Protein AF-A0A0N1I153-F1 (afdb_monomer_lite)

Radius of gyration: 37.56 Å; chains: 1; bounding box: 74×22×102 Å

Secondary structure (DSSP, 8-state):
--PPPP-SHHHHHHHHHHHHH-HHHHHHHHHHHSS--PPPHHHHHHIIIIIHHHHHHHHHHHHHHHHHHHHHHHHHHHHHHHHHHHHHHHHHHHHHHHHHHHHHHHHHHHHHHHHTTS--

Structure (mmCIF, N/CA/C/O backbone):
data_AF-A0A0N1I153-F1
#
_entry.id   AF-A0A0N1I153-F1
#
loop_
_atom_site.group_PDB
_atom_site.id
_atom_site.type_symbol
_atom_site.label_atom_id
_atom_site.label_alt_id
_atom_site.label_comp_id
_atom_site.label_asym_id
_atom_site.label_entity_id
_atom_site.label_seq_id
_atom_site.pdbx_PDB_ins_code
_atom_site.Cartn_x
_atom_site.Cartn_y
_atom_site.Cartn_z
_atom_site.occupancy
_atom_site.B_iso_or_equiv
_atom_site.auth_seq_id
_atom_site.auth_comp_id
_atom_site.auth_asym_id
_atom_site.auth_atom_id
_atom_site.pdbx_PDB_model_num
ATOM 1 N N . MET A 1 1 ? 31.110 -13.666 -26.180 1.00 44.22 1 MET A N 1
ATOM 2 C CA . MET A 1 1 ? 30.756 -12.478 -26.986 1.00 44.22 1 MET A CA 1
ATOM 3 C C . MET A 1 1 ? 30.389 -11.367 -26.017 1.00 44.22 1 MET A C 1
ATOM 5 O O . MET A 1 1 ? 29.420 -11.519 -25.288 1.00 44.22 1 MET A O 1
ATOM 9 N N . THR A 1 2 ? 31.213 -10.329 -25.905 1.00 51.56 2 THR A N 1
ATOM 10 C CA . THR A 1 2 ? 30.956 -9.170 -25.040 1.00 51.56 2 THR A CA 1
ATOM 11 C C . THR A 1 2 ? 29.824 -8.343 -25.649 1.00 51.56 2 THR A C 1
ATOM 13 O O . THR A 1 2 ? 29.967 -7.824 -26.753 1.00 51.56 2 THR A O 1
ATOM 16 N N . GLN A 1 3 ? 28.674 -8.255 -24.975 1.00 57.34 3 GLN A N 1
ATOM 17 C CA . GLN A 1 3 ? 27.609 -7.342 -25.399 1.00 57.34 3 GLN A CA 1
ATOM 18 C C . GLN A 1 3 ? 28.114 -5.904 -25.239 1.00 57.34 3 GLN A C 1
ATOM 20 O O . GLN A 1 3 ? 28.478 -5.477 -24.144 1.00 57.34 3 GLN A O 1
ATOM 25 N N . SER A 1 4 ? 28.199 -5.170 -26.348 1.00 68.62 4 SER A N 1
ATOM 26 C CA . SER A 1 4 ? 28.636 -3.778 -26.351 1.00 68.62 4 SER A CA 1
ATOM 27 C C . SER A 1 4 ? 27.517 -2.881 -25.826 1.00 68.62 4 SER A C 1
ATOM 29 O O . SER A 1 4 ? 26.444 -2.793 -26.430 1.00 68.62 4 SER A O 1
ATOM 31 N N . VAL A 1 5 ? 27.780 -2.186 -24.722 1.00 79.25 5 VAL A N 1
ATOM 32 C CA . VAL A 1 5 ? 26.873 -1.185 -24.153 1.00 79.25 5 VAL A CA 1
ATOM 33 C C . VAL A 1 5 ? 26.621 -0.080 -25.176 1.00 79.25 5 VAL A C 1
ATOM 35 O O . VAL A 1 5 ? 27.564 0.516 -25.694 1.00 79.25 5 VAL A O 1
ATOM 38 N N . CYS A 1 6 ? 25.356 0.240 -25.461 1.00 81.25 6 CYS A N 1
ATOM 39 C CA . CYS A 1 6 ? 25.058 1.345 -26.373 1.00 81.25 6 CYS A CA 1
ATOM 40 C C . CYS A 1 6 ? 25.280 2.697 -25.683 1.00 81.25 6 CYS A C 1
ATOM 42 O O . CYS A 1 6 ? 24.647 2.968 -24.665 1.00 81.25 6 CYS A O 1
ATOM 44 N N . THR A 1 7 ? 26.113 3.566 -26.248 1.00 82.62 7 THR A N 1
ATOM 45 C CA . THR A 1 7 ? 26.437 4.897 -25.700 1.00 82.62 7 THR A CA 1
ATOM 46 C C . THR A 1 7 ? 25.767 6.047 -26.457 1.00 82.62 7 THR A C 1
ATOM 48 O O . THR A 1 7 ? 26.153 7.202 -26.288 1.00 82.62 7 THR A O 1
ATOM 51 N N . CYS A 1 8 ? 24.762 5.768 -27.298 1.00 88.31 8 CYS A N 1
ATOM 52 C CA . CYS A 1 8 ? 24.075 6.828 -28.034 1.00 88.31 8 CYS A CA 1
ATOM 53 C C . CYS A 1 8 ? 23.294 7.756 -27.090 1.00 88.31 8 CYS A C 1
ATOM 55 O O . CYS A 1 8 ? 22.854 7.347 -26.011 1.00 88.31 8 CYS A O 1
ATOM 57 N N . PHE A 1 9 ? 23.080 8.998 -27.532 1.00 87.56 9 PHE A N 1
ATOM 58 C CA . PHE A 1 9 ? 22.388 10.038 -26.764 1.00 87.56 9 PHE A CA 1
ATOM 59 C C . PHE A 1 9 ? 21.048 9.557 -26.185 1.00 87.56 9 PHE A C 1
ATOM 61 O O . PHE A 1 9 ? 20.800 9.704 -24.992 1.00 87.56 9 PHE A O 1
ATOM 68 N N . MET A 1 10 ? 20.220 8.889 -26.995 1.00 87.00 10 MET A N 1
ATOM 69 C CA . MET A 1 10 ? 18.926 8.367 -26.542 1.00 87.00 10 MET A CA 1
ATOM 70 C C . MET A 1 10 ? 19.061 7.299 -25.451 1.00 87.00 10 MET A C 1
ATOM 72 O O . MET A 1 10 ? 18.337 7.342 -24.461 1.00 87.00 10 MET A O 1
ATOM 76 N N . CYS A 1 11 ? 19.984 6.345 -25.604 1.00 86.06 11 CYS A N 1
ATOM 77 C CA . CYS A 1 11 ? 20.188 5.294 -24.609 1.00 86.06 11 CYS A CA 1
ATOM 78 C C . CYS A 1 11 ? 20.740 5.852 -23.296 1.00 86.06 11 CYS A C 1
ATOM 80 O O . CYS A 1 11 ? 20.312 5.423 -22.227 1.00 86.06 11 CYS A O 1
ATOM 82 N N . ASN A 1 12 ? 21.643 6.830 -23.358 1.00 86.56 12 ASN A N 1
ATOM 83 C CA . ASN A 1 12 ? 22.132 7.505 -22.158 1.00 86.56 12 ASN A CA 1
ATOM 84 C C . ASN A 1 12 ? 21.007 8.276 -21.463 1.00 86.56 12 ASN A C 1
ATOM 86 O O . ASN A 1 12 ? 20.832 8.101 -20.262 1.00 86.56 12 ASN A O 1
ATOM 90 N N . ASN A 1 13 ? 20.173 9.005 -22.210 1.00 88.00 13 ASN A N 1
ATOM 91 C CA . ASN A 1 13 ? 19.020 9.703 -21.638 1.00 88.00 13 ASN A CA 1
ATOM 92 C C . ASN A 1 13 ? 18.042 8.747 -20.950 1.00 88.00 13 ASN A C 1
ATOM 94 O O . ASN A 1 13 ? 17.592 9.042 -19.849 1.00 88.00 13 ASN A O 1
ATOM 98 N N . ILE A 1 14 ? 17.741 7.592 -21.553 1.00 85.50 14 ILE A N 1
ATOM 99 C CA . ILE A 1 14 ? 16.869 6.580 -20.936 1.00 85.50 14 ILE A CA 1
ATOM 100 C C . ILE A 1 14 ? 17.480 6.055 -19.633 1.00 85.50 14 ILE A C 1
ATOM 102 O O . ILE A 1 14 ? 16.776 5.967 -18.630 1.00 85.50 14 ILE A O 1
ATOM 106 N N . ARG A 1 15 ? 18.780 5.730 -19.617 1.00 85.06 15 ARG A N 1
ATOM 107 C CA . ARG A 1 15 ? 19.455 5.250 -18.398 1.00 85.06 15 ARG A CA 1
ATOM 108 C C . ARG A 1 15 ? 19.456 6.306 -17.301 1.00 85.06 15 ARG A C 1
ATOM 110 O O . ARG A 1 15 ? 19.105 5.989 -16.172 1.00 85.06 15 ARG A O 1
ATOM 117 N N . THR A 1 16 ? 19.804 7.548 -17.630 1.00 84.19 16 THR A N 1
ATOM 118 C CA . THR A 1 16 ? 19.798 8.659 -16.672 1.00 84.19 16 THR A CA 1
ATOM 119 C C . THR A 1 16 ? 18.390 8.935 -16.152 1.00 84.19 16 THR A C 1
ATOM 121 O O . THR A 1 16 ? 18.210 9.093 -14.949 1.00 84.19 16 THR A O 1
ATOM 124 N N . ALA A 1 17 ? 17.381 8.937 -17.027 1.00 84.06 17 ALA A N 1
ATOM 125 C CA . ALA A 1 17 ? 15.991 9.122 -16.626 1.00 84.06 17 ALA A CA 1
ATOM 126 C C . ALA A 1 17 ? 15.526 8.008 -15.679 1.00 84.06 17 ALA A C 1
ATOM 128 O O . ALA A 1 17 ? 14.996 8.308 -14.616 1.00 84.06 17 ALA A O 1
ATOM 129 N N . LEU A 1 18 ? 15.774 6.738 -16.015 1.00 83.75 18 LEU A N 1
ATOM 130 C CA . LEU A 1 18 ? 15.419 5.610 -15.150 1.00 83.75 18 LEU A CA 1
ATOM 131 C C . LEU A 1 18 ? 16.161 5.647 -13.814 1.00 83.75 18 LEU A C 1
ATOM 133 O O . LEU A 1 18 ? 15.537 5.454 -12.782 1.00 83.75 18 LEU A O 1
ATOM 137 N N . HIS A 1 19 ? 17.460 5.945 -13.810 1.00 83.06 19 HIS A N 1
ATOM 138 C CA . HIS A 1 19 ? 18.237 6.024 -12.574 1.00 83.06 19 HIS A CA 1
ATOM 139 C C . HIS A 1 19 ? 17.742 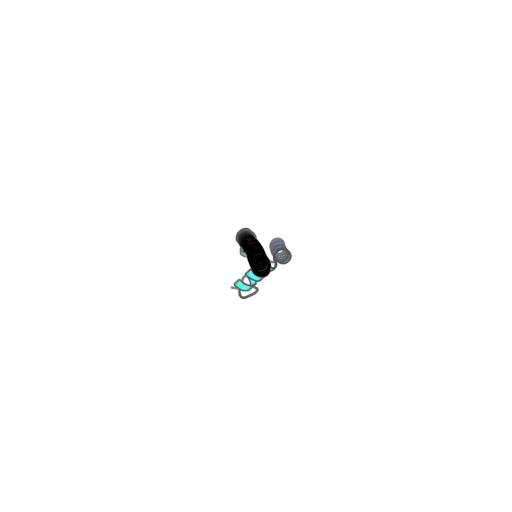7.149 -11.650 1.00 83.06 19 HIS A C 1
ATOM 141 O O . HIS A 1 19 ? 17.707 6.979 -10.434 1.00 83.06 19 HIS A O 1
ATOM 147 N N . ASN A 1 20 ? 17.347 8.291 -12.218 1.00 84.12 20 ASN A N 1
ATOM 148 C CA . ASN A 1 20 ? 16.894 9.446 -11.442 1.00 84.12 20 ASN A CA 1
ATOM 149 C C . ASN A 1 20 ? 15.436 9.328 -10.979 1.00 84.12 20 ASN A C 1
ATOM 151 O O . ASN A 1 20 ? 15.102 9.837 -9.914 1.00 84.12 20 ASN A O 1
ATOM 155 N N . ILE A 1 21 ? 14.570 8.700 -11.778 1.00 83.81 21 ILE A N 1
ATOM 156 C CA . ILE A 1 21 ? 13.135 8.573 -11.482 1.00 83.81 21 ILE A CA 1
ATOM 157 C C . ILE A 1 21 ? 12.857 7.315 -10.654 1.00 83.81 21 ILE A C 1
ATOM 159 O O . ILE A 1 21 ? 12.071 7.367 -9.713 1.00 83.81 21 ILE A O 1
ATOM 163 N N . ASP A 1 22 ? 13.497 6.195 -10.994 1.00 84.19 22 ASP A N 1
ATOM 164 C CA . ASP A 1 22 ? 13.256 4.890 -10.379 1.00 84.19 22 ASP A CA 1
ATOM 165 C C . ASP A 1 22 ? 14.572 4.105 -10.165 1.00 84.19 22 ASP A C 1
ATOM 167 O O . ASP A 1 22 ? 14.920 3.156 -10.893 1.00 84.19 22 ASP A O 1
ATOM 171 N N . PRO A 1 23 ? 15.348 4.493 -9.135 1.00 83.19 23 PRO A N 1
ATOM 172 C CA . PRO A 1 23 ? 16.579 3.798 -8.778 1.00 83.19 23 PRO A CA 1
ATOM 173 C C . PRO A 1 23 ? 16.320 2.370 -8.270 1.00 83.19 23 PRO A C 1
ATOM 175 O O . PRO A 1 23 ? 17.237 1.547 -8.245 1.00 83.19 23 PRO A O 1
ATOM 178 N N . GLU A 1 24 ? 15.100 2.033 -7.843 1.00 83.56 24 GLU A N 1
ATOM 179 C CA . GLU A 1 24 ? 14.755 0.670 -7.426 1.00 83.56 24 GLU A CA 1
ATOM 180 C C . GLU A 1 24 ? 14.621 -0.271 -8.613 1.00 83.56 24 GLU A C 1
ATOM 182 O O . GLU A 1 24 ? 15.235 -1.343 -8.598 1.00 83.56 24 GLU A O 1
ATOM 187 N N . TYR A 1 25 ? 13.924 0.151 -9.666 1.00 83.31 25 TYR A N 1
ATOM 188 C CA . TYR A 1 25 ? 13.868 -0.586 -10.920 1.00 83.31 25 TYR A CA 1
ATOM 189 C C . TYR A 1 25 ? 15.276 -0.822 -11.476 1.00 83.31 25 TYR A C 1
ATOM 191 O O . TYR A 1 25 ? 15.632 -1.959 -11.800 1.00 83.31 25 TYR A O 1
ATOM 199 N N . THR A 1 26 ? 16.116 0.217 -11.473 1.00 78.81 26 THR A N 1
ATOM 200 C CA . THR A 1 26 ? 17.516 0.131 -11.923 1.00 78.81 26 THR A CA 1
ATOM 201 C C . THR A 1 26 ? 18.308 -0.909 -11.117 1.00 78.81 26 THR A C 1
ATOM 203 O O . THR A 1 26 ? 18.877 -1.840 -11.691 1.00 78.81 26 THR A O 1
ATOM 206 N N . ARG A 1 27 ? 18.243 -0.855 -9.779 1.00 79.38 27 ARG A N 1
ATOM 207 C CA . ARG A 1 27 ? 18.890 -1.843 -8.892 1.00 79.38 27 ARG A CA 1
ATOM 208 C C . ARG A 1 27 ? 18.318 -3.256 -9.035 1.00 79.38 27 ARG A C 1
ATOM 210 O O . ARG A 1 27 ? 19.030 -4.236 -8.810 1.00 79.38 27 ARG A O 1
ATOM 217 N N . SER A 1 28 ? 17.031 -3.390 -9.352 1.00 77.38 28 SER A N 1
ATOM 218 C CA . SER A 1 28 ? 16.389 -4.694 -9.559 1.00 77.38 28 SER A CA 1
ATOM 219 C C . SER A 1 28 ? 16.928 -5.391 -10.811 1.00 77.38 28 SER A C 1
ATOM 221 O O . SER A 1 28 ? 17.140 -6.605 -10.809 1.00 77.38 28 SER A O 1
ATOM 223 N N . ILE A 1 29 ? 17.222 -4.611 -11.854 1.00 72.81 29 ILE A N 1
ATOM 224 C CA . ILE A 1 29 ? 17.819 -5.096 -13.095 1.00 72.81 29 ILE A CA 1
ATOM 225 C C . ILE A 1 29 ? 19.258 -5.548 -12.858 1.00 72.81 29 ILE A C 1
ATOM 227 O O . ILE A 1 29 ? 19.631 -6.643 -13.279 1.00 72.81 29 ILE A O 1
ATOM 231 N N . GLU A 1 30 ? 20.052 -4.726 -12.176 1.00 70.62 30 GLU A N 1
ATOM 232 C CA . GLU A 1 30 ? 21.456 -5.026 -11.875 1.00 70.62 30 GLU A CA 1
ATOM 233 C C . GLU A 1 30 ? 21.589 -6.315 -11.057 1.00 70.62 30 GLU A C 1
ATOM 235 O O . GLU A 1 30 ? 22.433 -7.159 -11.359 1.00 70.62 30 GLU A O 1
ATOM 240 N N . ARG A 1 31 ? 20.686 -6.529 -10.090 1.00 70.56 31 ARG A N 1
ATOM 241 C CA . ARG A 1 31 ? 20.634 -7.766 -9.297 1.00 70.56 31 ARG 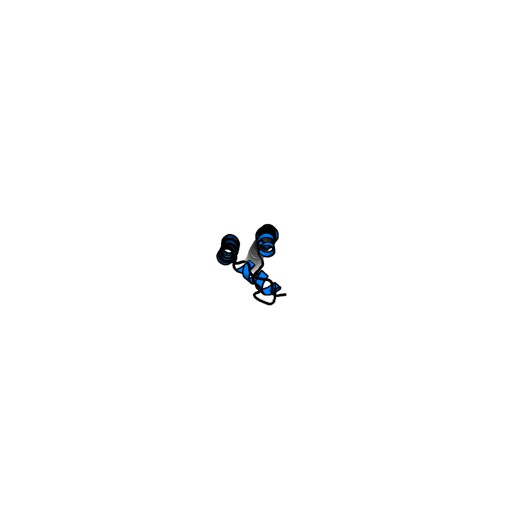A CA 1
ATOM 242 C C . ARG A 1 31 ? 20.303 -9.011 -10.119 1.00 70.56 31 ARG A C 1
ATOM 244 O O . ARG A 1 31 ? 20.845 -10.070 -9.829 1.00 70.56 31 ARG A O 1
ATOM 251 N N . ARG A 1 32 ? 19.437 -8.910 -11.134 1.00 66.25 32 ARG A N 1
ATOM 252 C CA . ARG A 1 32 ? 19.081 -10.056 -11.997 1.00 66.25 32 ARG A CA 1
ATOM 253 C C . ARG A 1 32 ? 20.204 -10.469 -12.944 1.00 66.25 32 ARG A C 1
ATOM 255 O O . ARG A 1 32 ? 20.205 -11.606 -13.403 1.00 66.25 32 ARG A O 1
ATOM 262 N N . LEU A 1 33 ? 21.110 -9.554 -13.278 1.00 62.84 33 LEU A N 1
ATOM 263 C CA . LEU A 1 33 ? 22.128 -9.784 -14.301 1.00 62.84 33 LEU A CA 1
ATOM 264 C C . LEU A 1 33 ? 23.482 -10.241 -13.747 1.00 62.84 33 LEU A C 1
ATOM 266 O O . LEU A 1 33 ? 24.349 -10.584 -14.545 1.00 62.84 33 LEU A O 1
ATOM 270 N N . SER A 1 34 ? 23.671 -10.279 -12.420 1.00 50.91 34 SER A N 1
ATOM 271 C CA . SER A 1 34 ? 24.888 -10.748 -11.714 1.00 50.91 34 SER A CA 1
ATOM 272 C C . SER A 1 34 ? 26.213 -10.080 -12.131 1.00 50.91 34 SER A C 1
ATOM 274 O O . SER A 1 34 ? 27.266 -10.388 -11.580 1.00 50.91 34 SER A O 1
ATOM 276 N N . VAL A 1 35 ? 26.177 -9.166 -13.098 1.00 45.62 35 VAL A N 1
ATOM 277 C CA . VAL A 1 35 ? 27.294 -8.447 -13.702 1.00 45.62 35 VAL A CA 1
ATOM 278 C C . VAL A 1 35 ? 26.734 -7.097 -14.160 1.00 45.62 35 VAL A C 1
ATOM 280 O O . VAL A 1 35 ? 25.643 -7.071 -14.740 1.00 45.62 35 VAL A O 1
ATOM 283 N N . PRO A 1 36 ? 27.449 -5.975 -13.971 1.00 48.41 36 PRO A N 1
ATOM 284 C CA . PRO A 1 36 ? 27.074 -4.693 -14.556 1.00 48.41 36 PRO A CA 1
ATOM 285 C C . PRO A 1 36 ? 27.346 -4.725 -16.071 1.00 48.41 36 PRO A C 1
ATOM 287 O O . PRO A 1 36 ? 28.259 -4.079 -16.578 1.00 48.41 36 PRO A O 1
ATOM 290 N N . GLN A 1 37 ? 26.594 -5.536 -16.817 1.00 55.19 37 GLN A N 1
ATOM 291 C CA . GLN A 1 37 ? 26.611 -5.506 -18.273 1.00 55.19 37 GLN A CA 1
ATOM 292 C C . GLN A 1 37 ? 25.632 -4.437 -18.725 1.00 55.19 37 GLN A C 1
ATOM 294 O O . GLN A 1 37 ? 24.415 -4.558 -18.575 1.00 55.19 37 GLN A O 1
ATOM 299 N N . GLY A 1 38 ? 26.182 -3.348 -19.253 1.00 62.34 38 GLY A N 1
ATOM 300 C CA . GLY A 1 38 ? 25.360 -2.332 -19.877 1.00 62.34 38 GLY A CA 1
ATOM 301 C C . GLY A 1 38 ? 24.577 -2.934 -21.045 1.00 62.34 38 GLY A C 1
ATOM 302 O O . GLY A 1 38 ? 25.071 -3.761 -21.807 1.00 62.34 38 GLY A O 1
ATOM 303 N N . LEU A 1 39 ? 23.323 -2.516 -21.160 1.00 73.00 39 LEU A N 1
ATOM 304 C CA . LEU A 1 39 ? 22.418 -3.027 -22.179 1.00 73.00 39 LEU A CA 1
ATOM 305 C C . LEU A 1 39 ? 22.800 -2.485 -23.557 1.00 73.00 39 LEU A C 1
ATOM 307 O O . LEU A 1 39 ? 23.111 -1.291 -23.700 1.00 73.00 39 LEU A O 1
ATOM 311 N N . ASP A 1 40 ? 22.722 -3.347 -24.569 1.00 81.75 40 ASP A N 1
ATOM 312 C CA . ASP A 1 40 ? 22.712 -2.902 -25.956 1.00 81.75 40 ASP A CA 1
ATOM 313 C C . ASP A 1 40 ? 21.461 -2.048 -26.247 1.00 81.75 40 ASP A C 1
ATOM 315 O O . ASP A 1 40 ? 20.537 -1.927 -25.432 1.00 81.75 40 ASP A O 1
ATOM 319 N N . HIS A 1 41 ? 21.443 -1.406 -27.415 1.00 83.88 41 HIS A N 1
ATOM 320 C CA . HIS A 1 41 ? 20.382 -0.472 -27.788 1.00 83.88 41 HIS A 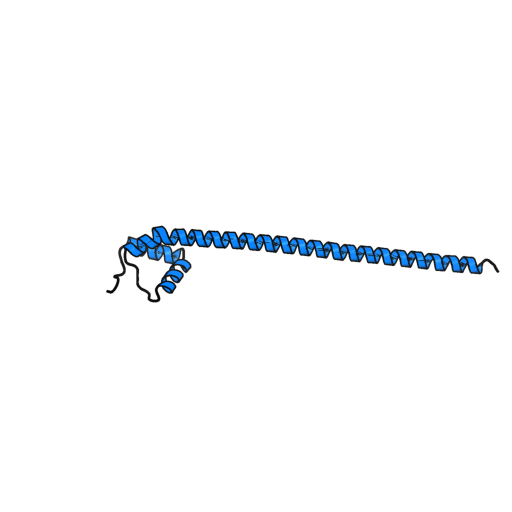CA 1
ATOM 321 C C . HIS A 1 41 ? 18.992 -1.124 -27.763 1.00 83.88 41 HIS A C 1
ATOM 323 O O . HIS A 1 41 ? 18.039 -0.564 -27.218 1.00 83.88 41 HIS A O 1
ATOM 329 N N . LYS A 1 42 ? 18.875 -2.320 -28.349 1.00 84.25 42 LYS A N 1
ATOM 330 C CA . LYS A 1 42 ? 17.598 -3.013 -28.527 1.00 84.25 42 LYS A CA 1
ATOM 331 C C . LYS A 1 42 ? 17.062 -3.500 -27.187 1.00 84.25 42 LYS A C 1
ATOM 333 O O . LYS A 1 42 ? 15.874 -3.324 -26.911 1.00 84.25 42 LYS A O 1
ATOM 338 N N . ALA A 1 43 ? 17.930 -4.056 -26.350 1.00 82.12 43 ALA A N 1
ATOM 339 C CA . ALA A 1 43 ? 17.592 -4.515 -25.014 1.00 82.12 43 ALA A CA 1
ATOM 340 C C . ALA A 1 43 ? 17.137 -3.348 -24.126 1.00 82.12 43 ALA A C 1
ATOM 342 O O . ALA A 1 43 ? 16.108 -3.456 -23.461 1.00 82.12 43 ALA A O 1
ATOM 343 N N . LEU A 1 44 ? 17.836 -2.207 -24.165 1.00 83.88 44 LEU A N 1
ATOM 344 C CA . LEU A 1 44 ? 17.454 -1.035 -23.374 1.00 83.88 44 LEU A CA 1
ATOM 345 C C . LEU A 1 44 ? 16.093 -0.468 -23.799 1.00 83.88 44 LEU A C 1
ATOM 347 O O . LEU A 1 44 ? 15.254 -0.193 -22.944 1.00 83.88 44 LEU A O 1
ATOM 351 N N . ILE A 1 45 ? 15.857 -0.317 -25.106 1.00 84.12 45 ILE A N 1
ATOM 352 C CA . ILE A 1 45 ? 14.578 0.186 -25.626 1.00 84.12 45 ILE A CA 1
ATOM 353 C C . ILE A 1 45 ? 13.438 -0.774 -25.284 1.00 84.12 45 ILE A C 1
ATOM 355 O O . ILE A 1 45 ? 12.381 -0.325 -24.848 1.00 84.12 45 ILE A O 1
ATOM 359 N N . THR A 1 46 ? 13.650 -2.080 -25.453 1.00 85.44 46 THR A N 1
ATOM 360 C CA . THR A 1 46 ? 12.642 -3.106 -25.142 1.00 85.44 46 THR A CA 1
ATOM 361 C C . THR A 1 46 ? 12.255 -3.049 -23.668 1.00 85.44 46 THR A C 1
ATOM 363 O O . THR A 1 46 ? 11.075 -2.959 -23.335 1.00 85.44 46 THR A O 1
ATOM 366 N N . ARG A 1 47 ? 13.248 -2.982 -22.781 1.00 82.25 47 ARG A N 1
ATOM 367 C CA . ARG A 1 47 ? 13.012 -2.857 -21.342 1.00 82.25 47 ARG A CA 1
ATOM 368 C C . ARG A 1 47 ? 12.281 -1.585 -20.975 1.00 82.25 47 ARG A C 1
ATOM 370 O O . ARG A 1 47 ? 11.326 -1.627 -20.213 1.00 82.25 47 ARG A O 1
ATOM 377 N N . TYR A 1 48 ? 12.719 -0.455 -21.512 1.00 84.62 48 TYR A N 1
ATOM 378 C CA . TYR A 1 48 ? 12.094 0.822 -21.200 1.00 84.62 48 TYR A CA 1
ATOM 379 C C . TYR A 1 48 ? 10.653 0.908 -21.719 1.00 84.62 48 TYR A C 1
ATOM 381 O O . TYR A 1 48 ? 9.794 1.464 -21.044 1.00 84.62 48 TYR A O 1
ATOM 389 N N . ARG A 1 49 ? 10.371 0.351 -22.903 1.00 87.38 49 ARG A N 1
ATOM 390 C CA . ARG A 1 49 ? 9.042 0.441 -23.527 1.00 87.38 49 ARG A CA 1
ATOM 391 C C . ARG A 1 49 ? 8.038 -0.587 -23.028 1.00 87.38 49 ARG A C 1
ATOM 393 O O . ARG A 1 49 ? 6.852 -0.283 -23.050 1.00 87.38 49 ARG A O 1
ATOM 400 N N . TYR A 1 50 ? 8.484 -1.776 -22.633 1.00 87.81 50 TYR A N 1
ATOM 401 C CA . TYR A 1 50 ? 7.582 -2.880 -22.298 1.00 87.81 50 TYR A CA 1
ATOM 402 C C . TYR A 1 50 ? 7.738 -3.320 -20.841 1.00 87.81 50 TYR A C 1
ATOM 404 O O . TYR A 1 50 ? 6.774 -3.271 -20.084 1.00 87.81 50 TYR A O 1
ATOM 412 N N . GLU A 1 51 ? 8.957 -3.660 -20.412 1.00 87.12 51 GLU A N 1
ATOM 413 C CA . GLU A 1 51 ? 9.181 -4.199 -19.061 1.00 87.12 51 GLU A CA 1
ATOM 414 C C . GLU A 1 51 ? 8.980 -3.150 -17.955 1.00 87.12 51 GLU A C 1
ATOM 416 O O . GLU A 1 51 ? 8.415 -3.461 -16.909 1.00 87.12 51 GLU A O 1
ATOM 421 N N . TYR A 1 52 ? 9.399 -1.901 -18.178 1.00 88.38 52 TYR A N 1
ATOM 422 C CA . TYR A 1 52 ? 9.276 -0.837 -17.182 1.00 88.38 52 TYR A CA 1
ATOM 423 C C . TYR A 1 52 ? 7.812 -0.443 -16.911 1.00 88.38 52 TYR A C 1
ATOM 425 O O . TYR A 1 52 ? 7.421 -0.408 -15.745 1.00 88.38 52 TYR A O 1
ATOM 433 N N . PRO A 1 53 ? 6.947 -0.228 -17.924 1.00 91.50 53 PRO A N 1
ATOM 434 C CA . PRO A 1 53 ? 5.520 -0.029 -17.680 1.00 91.50 53 PRO A CA 1
ATOM 435 C C . PRO A 1 53 ? 4.850 -1.186 -16.936 1.00 91.50 53 PRO A C 1
ATOM 437 O O . PRO A 1 53 ? 4.003 -0.945 -16.077 1.00 91.50 53 PRO A O 1
ATOM 440 N N . ASP A 1 54 ? 5.218 -2.432 -17.232 1.00 90.94 54 ASP A N 1
ATOM 441 C CA . ASP A 1 54 ? 4.646 -3.591 -16.543 1.00 90.94 54 ASP A CA 1
ATOM 442 C C . ASP A 1 54 ? 5.140 -3.702 -15.096 1.00 90.94 54 ASP A C 1
ATOM 444 O O . ASP A 1 54 ? 4.348 -3.997 -14.198 1.00 90.94 54 ASP A O 1
ATOM 448 N N . TYR A 1 55 ? 6.405 -3.359 -14.841 1.00 89.81 55 TYR A N 1
ATOM 449 C CA . TYR A 1 55 ? 6.921 -3.175 -13.487 1.00 89.81 55 TYR A CA 1
ATOM 450 C C . TYR A 1 55 ? 6.121 -2.112 -12.719 1.00 89.81 55 TYR A C 1
ATOM 452 O O . TYR A 1 55 ? 5.668 -2.375 -11.605 1.00 89.81 55 TYR A O 1
ATOM 460 N N . LEU A 1 56 ? 5.869 -0.945 -13.322 1.00 91.31 56 LEU A N 1
ATOM 461 C CA . LEU A 1 56 ? 5.088 0.120 -12.684 1.00 91.31 56 LEU A CA 1
ATOM 462 C C . LEU A 1 56 ? 3.649 -0.319 -12.383 1.00 91.31 56 LEU A C 1
ATOM 464 O O . LEU A 1 56 ? 3.130 -0.017 -11.308 1.00 91.31 56 LEU A O 1
ATOM 468 N N . LYS A 1 57 ? 3.004 -1.070 -13.286 1.00 94.12 57 LYS A N 1
ATOM 469 C CA . LYS A 1 57 ? 1.673 -1.650 -13.032 1.00 94.12 57 LYS A CA 1
ATOM 470 C C . LYS A 1 57 ? 1.697 -2.623 -11.856 1.00 94.12 57 LYS A C 1
ATOM 472 O O . LYS A 1 57 ? 0.807 -2.564 -11.012 1.00 94.12 57 LYS A O 1
ATOM 477 N N . ALA A 1 58 ? 2.704 -3.493 -11.785 1.00 91.12 58 ALA A N 1
ATOM 478 C CA . ALA A 1 58 ? 2.845 -4.445 -10.688 1.00 91.12 58 ALA A CA 1
ATOM 479 C C . ALA A 1 58 ? 3.070 -3.733 -9.344 1.00 91.12 58 ALA A C 1
ATOM 481 O O . ALA A 1 58 ? 2.442 -4.088 -8.347 1.00 91.12 58 ALA A O 1
ATOM 482 N N . MET A 1 59 ? 3.905 -2.691 -9.324 1.00 92.19 59 MET A N 1
ATOM 483 C CA . MET A 1 59 ? 4.133 -1.872 -8.130 1.00 92.19 59 MET A CA 1
ATOM 484 C C . MET A 1 59 ? 2.869 -1.137 -7.694 1.00 92.19 59 MET A C 1
ATOM 486 O O . MET A 1 59 ? 2.532 -1.155 -6.513 1.00 92.19 59 MET A O 1
ATOM 490 N N . LYS A 1 60 ? 2.126 -0.558 -8.642 1.00 94.62 60 LYS A N 1
ATOM 491 C CA . LYS A 1 60 ? 0.835 0.070 -8.359 1.00 94.62 60 LYS A CA 1
ATOM 492 C C . LYS A 1 60 ? -0.144 -0.926 -7.730 1.00 94.62 60 LYS A C 1
ATOM 494 O O . LYS A 1 60 ? -0.700 -0.632 -6.678 1.00 94.62 60 LYS A O 1
ATOM 499 N N . ALA A 1 61 ? -0.299 -2.108 -8.324 1.00 95.00 61 ALA A N 1
ATOM 500 C CA . ALA A 1 61 ? -1.191 -3.143 -7.804 1.00 95.00 61 ALA A CA 1
ATOM 501 C C . ALA A 1 61 ? -0.788 -3.603 -6.393 1.00 95.00 61 ALA A C 1
ATOM 503 O O . ALA A 1 61 ? -1.646 -3.836 -5.544 1.00 95.00 61 ALA A O 1
ATOM 504 N N . LYS A 1 62 ? 0.520 -3.696 -6.119 1.00 95.00 62 LYS A N 1
ATOM 505 C CA . LYS A 1 62 ? 1.030 -4.012 -4.782 1.00 95.00 62 LYS A CA 1
ATOM 506 C C . LYS A 1 62 ? 0.640 -2.938 -3.761 1.00 95.00 62 LYS A C 1
ATOM 508 O O . LYS A 1 62 ? 0.129 -3.285 -2.703 1.00 95.00 62 LYS A O 1
ATOM 513 N N . VAL A 1 63 ? 0.840 -1.661 -4.088 1.00 95.62 63 VAL A N 1
ATOM 514 C CA . VAL A 1 63 ? 0.470 -0.539 -3.207 1.00 95.62 63 VAL A CA 1
ATOM 515 C C . VAL A 1 63 ? -1.040 -0.498 -2.968 1.00 95.62 63 VAL A C 1
ATOM 517 O O . VAL A 1 63 ? -1.472 -0.335 -1.832 1.00 95.62 63 VAL A O 1
ATOM 520 N N . GLU A 1 64 ? -1.851 -0.695 -4.009 1.00 96.69 64 GLU A N 1
ATOM 521 C CA . GLU A 1 64 ? -3.313 -0.773 -3.877 1.00 96.69 64 GLU A CA 1
ATOM 522 C C . GLU A 1 64 ? -3.732 -1.921 -2.948 1.00 96.69 64 GLU A C 1
ATOM 524 O O . GLU A 1 64 ? -4.604 -1.750 -2.098 1.00 96.69 64 GLU A O 1
ATOM 529 N N . HIS A 1 65 ? -3.081 -3.079 -3.057 1.00 95.88 65 HIS A N 1
ATOM 530 C CA . HIS A 1 65 ? -3.350 -4.209 -2.176 1.00 95.88 65 HIS A CA 1
ATOM 531 C C . HIS A 1 65 ? -2.952 -3.932 -0.718 1.00 95.88 65 HIS A C 1
ATOM 533 O O . HIS A 1 65 ? -3.721 -4.227 0.197 1.00 95.88 65 HIS A O 1
ATOM 539 N N . GLU A 1 66 ? -1.779 -3.336 -0.490 1.00 96.50 66 GLU A N 1
ATOM 540 C CA . GLU A 1 66 ? -1.317 -2.943 0.848 1.00 96.50 66 GLU A CA 1
ATOM 541 C C . GLU A 1 66 ? -2.245 -1.902 1.490 1.00 96.50 66 GLU A C 1
ATOM 543 O O . GLU A 1 66 ? -2.540 -2.004 2.682 1.00 96.50 66 GLU A O 1
ATOM 548 N N . LEU A 1 67 ? -2.776 -0.960 0.702 1.00 97.50 67 LEU A N 1
ATOM 549 C CA . LEU A 1 67 ? -3.774 0.008 1.160 1.00 97.50 67 LEU A CA 1
ATOM 550 C C . LEU A 1 67 ? -5.044 -0.698 1.654 1.00 97.50 67 LEU A C 1
ATOM 552 O O . LEU A 1 67 ? -5.505 -0.431 2.761 1.00 97.50 67 LEU A O 1
ATOM 556 N N . VAL A 1 68 ? -5.571 -1.648 0.874 1.00 97.69 68 VAL A N 1
ATOM 557 C CA . VAL A 1 68 ? -6.760 -2.427 1.261 1.00 97.69 68 VAL A CA 1
ATOM 558 C C . VAL A 1 68 ? -6.511 -3.208 2.555 1.00 97.69 68 VAL A C 1
ATOM 560 O O . VAL A 1 68 ? -7.376 -3.242 3.431 1.00 97.69 68 VAL A O 1
ATOM 563 N N . ILE A 1 69 ? -5.329 -3.811 2.718 1.00 97.62 69 ILE A N 1
ATOM 564 C CA . ILE A 1 69 ? -4.964 -4.505 3.961 1.00 97.62 69 ILE A CA 1
ATOM 565 C C . ILE A 1 69 ? -4.948 -3.529 5.143 1.00 97.62 69 ILE A C 1
ATOM 567 O O . ILE A 1 69 ? -5.518 -3.839 6.191 1.00 97.62 69 ILE A O 1
ATOM 571 N N . ALA A 1 70 ? -4.329 -2.358 4.984 1.00 97.44 70 ALA A N 1
ATOM 572 C CA . ALA A 1 70 ? -4.257 -1.348 6.035 1.00 97.44 70 ALA A CA 1
ATOM 573 C C . ALA A 1 70 ? -5.654 -0.843 6.440 1.00 97.44 70 ALA A C 1
ATOM 575 O O . ALA A 1 70 ? -5.960 -0.751 7.630 1.00 97.44 70 ALA A O 1
ATOM 576 N N . GLU A 1 71 ? -6.538 -0.594 5.471 1.00 97.75 71 GLU A N 1
ATOM 577 C CA . GLU A 1 71 ? -7.931 -0.211 5.727 1.00 97.75 71 GLU A CA 1
ATOM 578 C C . GLU A 1 71 ? -8.700 -1.293 6.494 1.00 97.75 71 GLU A C 1
ATOM 580 O O . GLU A 1 71 ? -9.456 -0.989 7.419 1.00 97.75 71 GLU A O 1
ATOM 585 N N . LEU A 1 72 ? -8.506 -2.567 6.142 1.00 97.75 72 LEU A N 1
ATOM 586 C CA . LEU A 1 72 ? -9.131 -3.686 6.850 1.00 97.75 72 LEU A CA 1
ATOM 587 C C . LEU A 1 72 ? -8.608 -3.816 8.284 1.00 97.75 72 LEU A C 1
ATOM 589 O O . LEU A 1 72 ? -9.396 -4.057 9.199 1.00 97.75 72 LEU A O 1
ATOM 593 N N . GLN A 1 73 ? -7.305 -3.632 8.497 1.00 97.75 73 GLN A N 1
ATOM 594 C CA . GLN A 1 73 ? -6.707 -3.641 9.834 1.00 97.75 73 GLN A CA 1
ATOM 595 C C . GLN A 1 73 ? -7.239 -2.497 10.701 1.00 97.75 73 GLN A C 1
ATOM 597 O O . GLN A 1 73 ? -7.534 -2.713 11.876 1.00 97.75 73 GLN A O 1
ATOM 602 N N . LEU A 1 74 ? -7.428 -1.311 10.120 1.00 97.62 74 LEU A N 1
ATOM 603 C CA . LEU A 1 74 ? -8.010 -0.166 10.814 1.00 97.62 74 LEU A CA 1
ATOM 604 C C . LEU A 1 74 ? -9.481 -0.411 11.172 1.00 97.62 74 LEU A C 1
ATOM 606 O O . LEU A 1 74 ? -9.879 -0.214 12.314 1.00 97.62 74 LEU A O 1
ATOM 610 N N . LYS A 1 75 ? -10.287 -0.939 10.245 1.00 97.62 75 LYS A N 1
ATOM 611 C CA . LYS A 1 75 ? -11.678 -1.320 10.552 1.00 97.62 75 LYS A CA 1
ATOM 612 C C . LYS A 1 75 ? -11.755 -2.382 11.647 1.00 97.62 75 LYS A C 1
ATOM 614 O O . LYS A 1 75 ? -12.636 -2.325 12.501 1.00 97.62 75 LYS A O 1
ATOM 619 N N . LYS A 1 76 ? -10.835 -3.350 11.638 1.00 97.88 76 LYS A N 1
ATOM 620 C CA . LYS A 1 76 ? -10.751 -4.373 12.683 1.00 97.88 76 LYS A CA 1
ATOM 621 C C . LYS A 1 76 ? -10.466 -3.742 14.048 1.00 97.88 76 LYS A C 1
ATOM 623 O O . LYS A 1 76 ? -11.193 -4.030 14.996 1.00 97.88 76 LYS A O 1
ATOM 628 N N . SER A 1 77 ? -9.470 -2.861 14.142 1.00 97.31 77 SER A N 1
ATOM 629 C CA . SER A 1 77 ? -9.130 -2.205 15.409 1.00 97.31 77 SER A CA 1
ATOM 630 C C . SER A 1 77 ? -10.250 -1.285 15.907 1.00 97.31 77 SER A C 1
ATOM 632 O O . SER A 1 77 ? -10.534 -1.253 17.102 1.00 97.31 77 SER A O 1
ATOM 634 N N . GLU A 1 78 ? -10.967 -0.602 15.011 1.00 97.75 78 GLU A N 1
ATOM 635 C CA . GLU A 1 78 ? -12.157 0.178 15.372 1.00 97.75 78 GLU A CA 1
ATOM 636 C C . GLU A 1 78 ? -13.257 -0.685 16.004 1.00 97.75 78 GLU A C 1
ATOM 638 O O . GLU A 1 78 ? -13.889 -0.271 16.980 1.00 97.75 78 GLU A O 1
ATOM 643 N N . VAL A 1 79 ? -13.500 -1.881 15.459 1.00 97.56 79 VAL A N 1
ATOM 644 C CA . VAL A 1 79 ? -14.473 -2.831 16.015 1.00 97.56 79 VAL A CA 1
ATOM 645 C C . VAL A 1 79 ? -14.014 -3.340 17.381 1.00 97.56 79 VAL A C 1
ATOM 647 O O . VAL A 1 79 ? -14.814 -3.348 18.315 1.00 97.56 79 VAL A O 1
ATOM 650 N N . GLU A 1 80 ? -12.736 -3.690 17.533 1.00 97.62 80 GLU A N 1
ATOM 651 C CA . GLU A 1 80 ? -12.164 -4.122 18.817 1.00 97.62 80 GLU A CA 1
ATOM 652 C C . GLU A 1 80 ? -12.301 -3.034 19.895 1.00 97.62 80 GLU A C 1
ATOM 654 O O . GLU A 1 80 ? -12.738 -3.311 21.012 1.00 97.62 80 GLU A O 1
ATOM 659 N N . VAL A 1 81 ? -12.026 -1.770 19.557 1.00 97.75 81 VAL A N 1
ATOM 660 C CA . VAL A 1 81 ? -12.205 -0.636 20.479 1.00 97.75 81 VAL A CA 1
ATOM 661 C C . VAL A 1 81 ? -13.674 -0.445 20.859 1.00 97.75 81 VAL A C 1
ATOM 663 O O . VAL A 1 81 ? -13.976 -0.169 22.023 1.00 97.75 81 VAL A O 1
ATOM 666 N N . LYS A 1 82 ? -14.605 -0.584 19.908 1.00 97.06 82 LYS A N 1
ATOM 667 C CA . LYS A 1 82 ? -16.045 -0.517 20.205 1.00 97.06 82 LYS A CA 1
ATOM 668 C C . LYS A 1 82 ? -16.470 -1.638 21.149 1.00 97.06 82 LYS A C 1
ATOM 670 O O . LYS A 1 82 ? -17.204 -1.356 22.092 1.00 97.06 82 LYS A O 1
ATOM 675 N N . GLN A 1 83 ? -15.979 -2.858 20.940 1.00 97.31 83 GLN A N 1
ATOM 676 C CA . GLN A 1 83 ? -16.267 -3.984 21.827 1.00 97.31 83 GLN A CA 1
ATOM 677 C C . GLN A 1 83 ? -15.761 -3.714 23.247 1.00 97.31 83 GLN A C 1
ATOM 679 O O . GLN A 1 83 ? -16.535 -3.804 24.192 1.00 97.31 83 GLN A O 1
ATOM 684 N N . LEU A 1 84 ? -14.512 -3.262 23.395 1.00 97.31 84 LEU A N 1
ATOM 685 C CA . LEU A 1 84 ? -13.953 -2.915 24.705 1.00 97.31 84 LEU A CA 1
ATOM 686 C C . LEU A 1 84 ? -14.769 -1.831 25.422 1.00 97.31 84 LEU A C 1
ATOM 688 O O . LEU A 1 84 ? -14.988 -1.915 26.628 1.00 97.31 84 LEU A O 1
ATOM 692 N N . ARG A 1 85 ? -15.251 -0.817 24.693 1.00 96.75 85 ARG A N 1
ATOM 693 C CA . ARG A 1 85 ? -16.133 0.212 25.270 1.00 96.75 85 ARG A CA 1
ATOM 694 C C . ARG A 1 85 ? -17.450 -0.378 25.769 1.00 96.75 85 ARG A C 1
ATOM 696 O O . ARG A 1 85 ? -17.894 -0.004 26.851 1.00 96.75 85 ARG A O 1
ATOM 703 N N . LEU A 1 86 ? -18.058 -1.281 25.000 1.00 96.56 86 LEU A N 1
ATOM 704 C CA . LEU A 1 86 ? -19.287 -1.968 25.405 1.00 96.56 86 LEU A CA 1
ATOM 705 C C . LEU A 1 86 ? -19.061 -2.856 26.632 1.00 96.56 86 LEU A C 1
ATOM 707 O O . LEU A 1 86 ? -19.893 -2.850 27.538 1.00 96.56 86 LEU A O 1
ATOM 711 N N . ASP A 1 87 ? -17.935 -3.564 26.699 1.00 97.00 87 ASP A N 1
ATOM 712 C CA . ASP A 1 87 ? -17.589 -4.420 27.837 1.00 97.00 87 ASP A CA 1
ATOM 713 C C . ASP A 1 87 ? -17.391 -3.592 29.116 1.00 97.00 87 ASP A C 1
ATOM 715 O O . ASP A 1 87 ? -17.923 -3.938 30.175 1.00 97.00 87 ASP A O 1
ATOM 719 N N . ILE A 1 88 ? -16.691 -2.454 29.015 1.00 96.75 88 ILE A N 1
ATOM 720 C CA . ILE A 1 88 ? -16.506 -1.511 30.130 1.00 96.75 88 ILE A CA 1
ATOM 721 C C . ILE A 1 88 ? -17.855 -0.982 30.621 1.00 96.75 88 ILE A C 1
ATOM 723 O O . ILE A 1 88 ? -18.112 -0.990 31.827 1.00 96.75 88 ILE A O 1
ATOM 727 N N . GLU A 1 89 ? -18.716 -0.536 29.707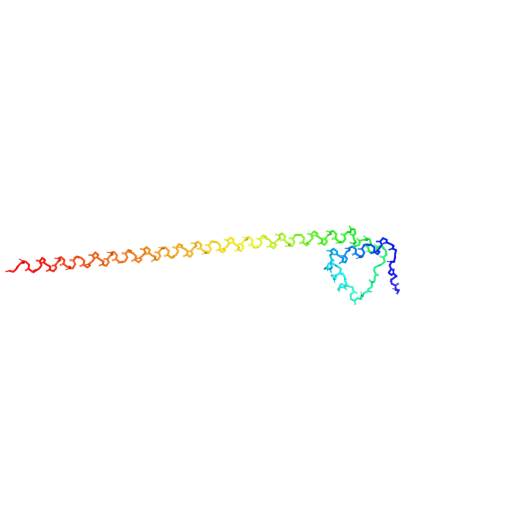 1.00 96.56 89 GLU A N 1
ATOM 728 C CA . GLU A 1 89 ? -20.020 0.024 30.062 1.00 96.56 89 GLU A CA 1
ATOM 729 C C . GLU A 1 89 ? -20.940 -1.038 30.674 1.00 96.56 89 GLU A C 1
ATOM 731 O O . GLU A 1 89 ? -21.585 -0.799 31.694 1.00 96.56 89 GLU A O 1
ATOM 736 N N . THR A 1 90 ? -20.924 -2.256 30.132 1.00 96.06 90 THR A N 1
ATOM 737 C CA . THR A 1 90 ? -21.665 -3.392 30.696 1.00 96.06 90 THR A CA 1
ATOM 738 C C . THR A 1 90 ? -21.186 -3.708 32.113 1.00 96.06 90 THR A C 1
ATOM 740 O O . THR A 1 90 ? -22.000 -3.852 33.026 1.00 96.06 90 THR A O 1
ATOM 743 N N . GLY A 1 91 ? -19.869 -3.750 32.337 1.00 96.50 91 GLY A N 1
ATOM 744 C CA . GLY A 1 91 ? -19.292 -3.954 33.667 1.00 96.50 91 GLY A CA 1
ATOM 745 C C . GLY A 1 91 ? -19.566 -2.799 34.638 1.00 96.50 91 GLY A C 1
ATOM 746 O O . GLY A 1 91 ? -19.633 -3.013 35.850 1.00 96.50 91 GLY A O 1
ATOM 747 N N . ARG A 1 92 ? -19.737 -1.567 34.142 1.00 96.50 92 ARG A N 1
ATOM 748 C CA . ARG A 1 92 ? -20.176 -0.413 34.945 1.00 96.50 92 ARG A CA 1
ATOM 749 C C . ARG A 1 92 ? -21.624 -0.595 35.402 1.00 96.50 92 ARG A C 1
ATOM 751 O O . ARG A 1 92 ? -21.882 -0.540 36.600 1.00 96.50 92 ARG A O 1
ATOM 758 N N . LEU A 1 93 ? -22.532 -0.895 34.474 1.00 95.44 93 LEU A N 1
ATOM 759 C CA . LEU A 1 93 ? -23.958 -1.099 34.759 1.00 95.44 93 LEU A CA 1
ATOM 760 C C . LEU A 1 93 ? -24.205 -2.284 35.704 1.00 95.44 93 LEU A C 1
ATOM 762 O O . LEU A 1 93 ? -25.058 -2.212 36.586 1.00 95.44 93 LEU A O 1
ATOM 766 N N . GLN A 1 94 ? -23.450 -3.376 35.558 1.00 94.94 94 GLN A N 1
ATOM 767 C CA . GLN A 1 94 ? -23.543 -4.522 36.468 1.00 94.94 94 GLN A CA 1
ATOM 768 C C . GLN A 1 94 ? -23.118 -4.169 37.899 1.00 94.94 94 GLN A C 1
ATOM 770 O O . GLN A 1 94 ? -23.759 -4.629 38.845 1.00 94.94 94 GLN A O 1
ATOM 775 N N . ARG A 1 95 ? -22.074 -3.345 38.065 1.00 93.94 95 ARG A N 1
ATOM 776 C CA . ARG A 1 95 ? -21.644 -2.854 39.383 1.00 93.94 95 ARG A CA 1
ATOM 777 C C . ARG A 1 95 ? -22.685 -1.938 40.012 1.00 93.94 95 ARG A C 1
ATOM 779 O O . ARG A 1 95 ? -23.059 -2.175 41.152 1.00 93.94 95 ARG A O 1
ATOM 786 N N . GLU A 1 96 ? -23.211 -0.984 39.249 1.00 93.62 96 GLU A N 1
ATOM 787 C CA . GLU A 1 96 ? -24.271 -0.071 39.701 1.00 93.62 96 GLU A CA 1
ATOM 788 C C . GLU A 1 96 ? -25.508 -0.851 40.183 1.00 93.62 96 GLU A C 1
ATOM 790 O O . GLU A 1 96 ? -25.993 -0.645 41.294 1.00 93.62 96 GLU A O 1
ATOM 795 N N . LYS A 1 97 ? -25.938 -1.866 39.419 1.00 92.62 97 LYS A N 1
ATOM 796 C CA . LYS A 1 97 ? -27.037 -2.757 39.820 1.00 92.62 97 LYS A CA 1
ATOM 797 C C . LYS A 1 97 ? -26.733 -3.546 41.100 1.00 92.62 97 LYS A C 1
ATOM 799 O O . LYS A 1 97 ? -27.628 -3.749 41.920 1.00 92.62 97 LYS A O 1
ATOM 804 N N . ALA A 1 98 ? -25.503 -4.035 41.263 1.00 91.62 98 ALA A N 1
ATOM 805 C CA . ALA A 1 98 ? -25.102 -4.765 42.463 1.00 91.62 98 ALA A CA 1
ATOM 806 C C . ALA A 1 98 ? -25.084 -3.853 43.701 1.00 91.62 98 ALA A C 1
ATOM 808 O O . ALA A 1 98 ? -25.561 -4.253 44.763 1.00 91.62 98 ALA A O 1
ATOM 809 N N . GLU A 1 99 ? -24.591 -2.623 43.561 1.00 91.69 99 GLU A N 1
ATOM 810 C CA . GLU A 1 99 ? -24.580 -1.612 44.623 1.00 91.69 99 GLU A CA 1
ATOM 811 C C . GLU A 1 99 ? -25.999 -1.212 45.042 1.00 91.69 99 GLU A C 1
ATOM 813 O O . GLU A 1 99 ? -26.304 -1.199 46.237 1.00 91.69 99 GLU A O 1
ATOM 818 N N . ASP A 1 100 ? -26.897 -0.973 44.083 1.00 89.56 100 ASP A N 1
ATOM 819 C CA . ASP A 1 100 ? -28.307 -0.685 44.367 1.00 89.56 100 ASP A CA 1
ATOM 820 C C . ASP A 1 100 ? -28.999 -1.849 45.089 1.00 89.56 100 ASP A C 1
ATOM 822 O O . ASP A 1 100 ? -29.752 -1.630 46.043 1.00 89.56 100 ASP A O 1
ATOM 826 N N .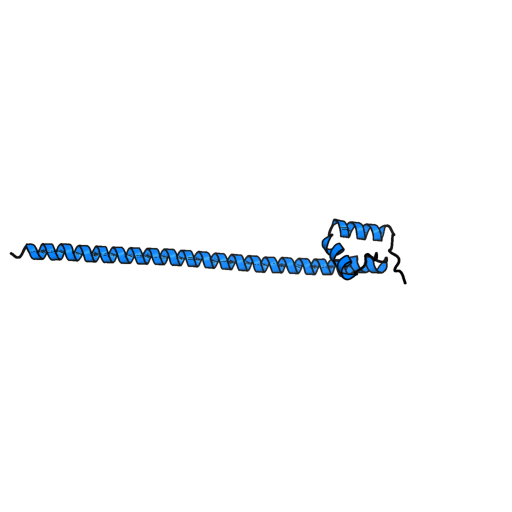 GLN A 1 101 ? -28.709 -3.095 44.697 1.00 86.88 101 GLN A N 1
ATOM 827 C CA . GLN A 1 101 ? -29.241 -4.279 45.373 1.00 86.88 101 GLN A CA 1
ATOM 828 C C . GLN A 1 101 ? -28.750 -4.376 46.826 1.00 86.88 101 GLN A C 1
ATOM 830 O O . GLN A 1 101 ? -29.539 -4.674 47.726 1.00 86.88 101 GLN A O 1
ATOM 835 N N . VAL A 1 102 ? -27.465 -4.106 47.077 1.00 87.94 102 VAL A N 1
ATOM 836 C CA . VAL A 1 102 ? -26.901 -4.075 48.437 1.00 87.94 102 VAL A CA 1
ATOM 837 C C . VAL A 1 102 ? -27.534 -2.952 49.260 1.00 87.94 102 VAL A C 1
ATOM 839 O O . VAL A 1 102 ? -27.905 -3.181 50.414 1.00 87.94 102 VAL A O 1
ATOM 842 N N . ARG A 1 103 ? -27.722 -1.761 48.676 1.00 85.31 103 ARG A N 1
ATOM 843 C CA . ARG A 1 103 ? -28.362 -0.617 49.346 1.00 85.31 103 ARG A CA 1
ATOM 844 C C . ARG A 1 103 ? -29.801 -0.932 49.756 1.00 85.31 103 ARG A C 1
ATOM 846 O O . ARG A 1 103 ? -30.176 -0.664 50.897 1.00 85.31 103 ARG A O 1
ATOM 853 N N . MET A 1 104 ? -30.579 -1.537 48.859 1.00 77.19 104 MET A N 1
ATOM 854 C CA . MET A 1 104 ? -31.951 -1.988 49.128 1.00 77.19 104 MET A CA 1
ATOM 855 C C . MET A 1 104 ? -31.993 -3.018 50.263 1.00 77.19 104 MET A C 1
ATOM 857 O O . MET A 1 104 ? -32.759 -2.859 51.210 1.00 77.19 104 MET A O 1
ATOM 861 N N . ASN A 1 105 ? -31.128 -4.035 50.220 1.00 76.56 105 ASN A N 1
ATOM 862 C CA . ASN A 1 105 ? -31.080 -5.065 51.260 1.00 76.56 105 ASN A CA 1
ATOM 863 C C . ASN A 1 105 ? -30.691 -4.483 52.633 1.00 76.56 105 ASN A C 1
ATOM 865 O O . ASN A 1 105 ? -31.271 -4.862 53.646 1.00 76.56 105 ASN A O 1
ATOM 869 N N . SER A 1 106 ? -29.749 -3.535 52.672 1.00 73.31 106 SER A N 1
ATOM 870 C CA . SER A 1 106 ? -29.351 -2.834 53.901 1.00 73.31 106 SER A CA 1
ATOM 871 C C . SER A 1 106 ? -30.506 -2.022 54.506 1.00 73.31 106 SER A C 1
ATOM 873 O O . SER A 1 106 ? -30.776 -2.103 55.706 1.00 73.31 106 SER A O 1
ATOM 875 N N . SER A 1 107 ? -31.256 -1.300 53.667 1.00 68.19 107 SER A N 1
ATOM 876 C CA . SER A 1 107 ? -32.448 -0.553 54.086 1.00 68.19 107 SER A CA 1
ATOM 877 C C . SER A 1 107 ? -33.497 -1.454 54.745 1.00 68.19 107 SER A C 1
ATOM 879 O O . SER A 1 107 ? -33.983 -1.098 55.815 1.00 68.19 107 SER A O 1
ATOM 881 N N . VAL A 1 108 ? -33.796 -2.620 54.159 1.00 66.69 108 VAL A N 1
ATOM 882 C CA . VAL A 1 108 ? -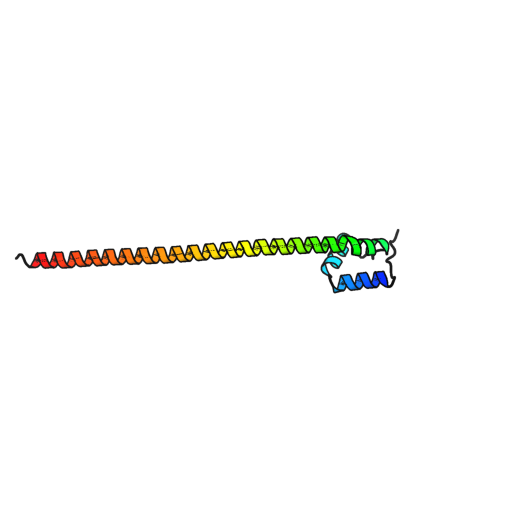34.789 -3.575 54.691 1.00 66.69 108 VAL A CA 1
ATOM 883 C C . VAL A 1 108 ? -34.373 -4.146 56.049 1.00 66.69 108 VAL A C 1
ATOM 885 O O . VAL A 1 108 ? -35.207 -4.294 56.940 1.00 66.69 108 VAL A O 1
ATOM 888 N N . VAL A 1 109 ? -33.084 -4.443 56.236 1.00 63.28 109 VAL A N 1
ATOM 889 C CA . VAL A 1 109 ? -32.563 -4.927 57.526 1.00 63.28 109 VAL A CA 1
ATOM 890 C C . VAL A 1 109 ? -32.710 -3.859 58.611 1.00 63.28 109 VAL A C 1
ATOM 892 O O . VAL A 1 109 ? -33.050 -4.177 59.748 1.00 63.28 109 VAL A O 1
ATOM 895 N N . THR A 1 110 ? -32.495 -2.590 58.259 1.00 60.75 110 THR A N 1
ATOM 896 C CA . THR A 1 110 ? -32.556 -1.482 59.222 1.00 60.75 110 THR A CA 1
ATOM 897 C C . THR A 1 110 ? -33.991 -1.199 59.679 1.00 60.75 110 THR A C 1
ATOM 899 O O . THR A 1 110 ? -34.216 -1.003 60.871 1.00 60.75 110 THR A O 1
ATOM 902 N N . THR A 1 111 ? -34.973 -1.229 58.770 1.00 61.00 111 THR A N 1
ATOM 903 C CA . THR A 1 111 ? -36.395 -1.070 59.128 1.00 61.00 111 THR A CA 1
ATOM 904 C C . THR A 1 111 ? -36.942 -2.270 59.898 1.00 61.00 111 THR A C 1
ATOM 906 O O . THR A 1 111 ? -37.591 -2.075 60.917 1.00 61.00 111 THR A O 1
ATOM 909 N N . GLY A 1 112 ? -36.614 -3.505 59.502 1.00 58.78 112 GLY A N 1
ATOM 910 C CA . GLY A 1 112 ? -37.078 -4.699 60.224 1.00 58.78 112 GLY A CA 1
ATOM 911 C C . GLY A 1 112 ? -36.538 -4.809 61.658 1.00 58.78 112 GLY A C 1
ATOM 912 O O . GLY A 1 112 ? -37.213 -5.341 62.538 1.00 58.78 112 GLY A O 1
ATOM 913 N N . LEU A 1 113 ? -35.338 -4.278 61.919 1.00 57.59 113 LEU A N 1
ATOM 914 C CA . LEU A 1 113 ? -34.798 -4.166 63.277 1.00 57.59 113 LEU A CA 1
ATOM 915 C C . LEU A 1 113 ? -35.556 -3.129 64.113 1.00 57.59 113 LEU A C 1
ATOM 917 O O . LEU A 1 113 ? -35.831 -3.411 65.272 1.00 57.59 113 LEU A O 1
ATOM 921 N N . LEU A 1 114 ? -35.914 -1.971 63.550 1.00 57.31 114 LEU A N 1
ATOM 922 C CA . LEU A 1 114 ? -36.671 -0.930 64.260 1.00 57.31 114 LEU A CA 1
ATOM 923 C C . LEU A 1 114 ? -38.082 -1.400 64.642 1.00 57.31 114 LEU A C 1
ATOM 925 O O . LEU A 1 114 ? -38.460 -1.254 65.802 1.00 57.31 114 LEU A O 1
ATOM 929 N N . ASP A 1 115 ? -38.792 -2.075 63.734 1.00 54.41 115 ASP A N 1
ATOM 930 C CA . ASP A 1 115 ? -40.125 -2.635 64.018 1.00 54.41 115 ASP A CA 1
ATOM 931 C C . ASP A 1 115 ? -40.073 -3.723 65.115 1.00 54.41 115 ASP A C 1
ATOM 933 O O . ASP A 1 115 ? -40.998 -3.872 65.908 1.00 54.41 115 ASP A O 1
ATOM 937 N N . SER A 1 116 ? -38.948 -4.442 65.234 1.00 55.78 116 SER A N 1
ATOM 938 C CA . SER A 1 116 ? -38.735 -5.458 66.281 1.00 55.78 116 SER A CA 1
ATOM 939 C C . SER A 1 116 ? -38.465 -4.873 67.679 1.00 55.78 116 SER A C 1
ATOM 941 O O . SER A 1 116 ? -38.483 -5.612 68.667 1.00 55.78 116 SER A O 1
ATOM 943 N N . PHE A 1 117 ? -38.166 -3.572 67.786 1.00 55.41 117 PHE A N 1
ATOM 944 C CA . PHE A 1 117 ? -37.930 -2.887 69.064 1.00 55.41 117 PHE A CA 1
ATOM 945 C C . PHE A 1 117 ? -39.176 -2.169 69.610 1.00 55.41 117 PHE A C 1
ATOM 947 O O . PHE A 1 117 ? -39.197 -1.878 70.804 1.00 55.41 117 PHE A O 1
ATOM 954 N N . GLU A 1 118 ? -40.211 -1.928 68.798 1.00 52.53 118 GLU A N 1
ATOM 955 C CA . GLU A 1 118 ? -41.455 -1.257 69.226 1.00 52.53 118 GLU A CA 1
ATOM 956 C C . GLU A 1 118 ? -42.543 -2.220 69.762 1.00 52.53 118 GLU A C 1
ATOM 958 O O . GLU A 1 118 ? -43.532 -1.767 70.331 1.00 52.53 118 GLU A O 1
ATOM 963 N N . GLU A 1 119 ? -42.353 -3.545 69.670 1.00 51.56 119 GLU A N 1
ATOM 964 C CA . GLU A 1 119 ? -43.301 -4.572 70.163 1.00 51.56 119 GLU A CA 1
ATOM 965 C C . GLU A 1 119 ? -43.059 -5.073 71.616 1.00 51.56 119 GLU A C 1
ATOM 967 O O . GLU A 1 119 ? -43.584 -6.119 72.008 1.00 51.56 119 GLU A O 1
ATOM 972 N N . LYS A 1 120 ? -42.291 -4.360 72.452 1.00 42.25 120 LYS A N 1
ATOM 973 C CA . LYS A 1 120 ? -42.097 -4.697 73.885 1.00 42.25 120 LYS A CA 1
ATOM 974 C C . LYS A 1 120 ? -42.627 -3.625 74.824 1.00 42.25 120 LYS A C 1
ATOM 976 O O . LYS A 1 120 ? -43.212 -4.024 75.856 1.00 42.25 120 LYS A O 1
#

pLDDT: mean 82.41, std 15.07, range [42.25, 97.88]

Organism: NCBI:txid1664694

Foldseek 3Di:
DQADADPDPVLVVLVVCCCVVPVPVVVVVCVVVVDPRHDHPVRSCCCSPPVVVVVVVVVVVVVVVVVVVVVVVVVVVVVVVVVVVVVVVVVVVVVVVVVVVVVVVVVVVVVVVVVVVVPD

Sequence (120 aa):
MTQSVCTCFMCNNIRTALHNIDPEYTRSIERRLSVPQGLDHKALITRYRYEYPDYLKAMKAKVEHELVIAELQLKKSEVEVKQLRLDIETGRLQREKAEDQVRMNSSVVTTGLLDSFEEK